Protein AF-A0A7S1VQ28-F1 (afdb_monomer)

Foldseek 3Di:
DVVVVVVVVVLLVVLLLLLLLQVLVVHQKDFQVVSLVVSLVVCCVVVVPDDPVVSVVSNVSSVVVCVVVVQWPDDDDPGRMIGGDPVSSVVSNVPDDDD

Mean predicted aligned error: 5.55 Å

Radius of gyration: 13.67 Å; Cα contacts (8 Å, |Δi|>4): 97; chains: 1; bounding box: 27×38×32 Å

pLDDT: mean 85.46, std 10.54, range [47.28, 95.06]

Structure (mmCIF, N/CA/C/O backbone):
data_AF-A0A7S1VQ28-F1
#
_entry.id   AF-A0A7S1VQ28-F1
#
loop_
_atom_site.group_PDB
_atom_site.id
_atom_site.type_symbol
_atom_site.label_atom_id
_atom_site.label_alt_id
_atom_site.label_comp_id
_atom_site.label_asym_id
_atom_site.label_entity_id
_atom_site.label_seq_id
_atom_site.pdbx_PDB_ins_code
_atom_site.Cartn_x
_atom_site.Cartn_y
_atom_site.Cartn_z
_atom_site.occupancy
_atom_site.B_iso_or_equiv
_atom_site.auth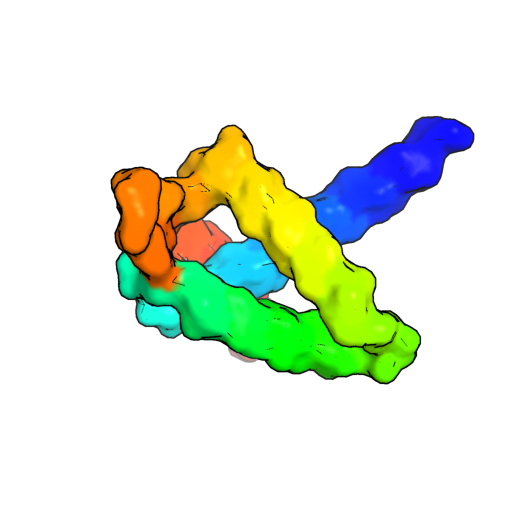_seq_id
_atom_site.auth_comp_id
_atom_site.auth_asym_id
_atom_site.auth_atom_id
_atom_site.pdbx_PDB_model_num
ATOM 1 N N . VAL A 1 1 ? 10.132 26.349 -4.253 1.00 63.56 1 VAL A N 1
ATOM 2 C CA . VAL A 1 1 ? 9.530 25.395 -5.216 1.00 63.56 1 VAL A CA 1
ATOM 3 C C . VAL A 1 1 ? 10.219 24.035 -5.141 1.00 63.56 1 VAL A C 1
ATOM 5 O O . VAL A 1 1 ? 9.566 23.107 -4.699 1.00 63.56 1 VAL A O 1
ATOM 8 N N . LEU A 1 2 ? 11.525 23.920 -5.427 1.00 59.47 2 LEU A N 1
ATOM 9 C CA . LEU A 1 2 ? 12.262 22.637 -5.379 1.00 59.47 2 LEU A CA 1
ATOM 10 C C . LEU A 1 2 ? 12.179 21.903 -4.023 1.00 59.47 2 LEU A C 1
ATOM 12 O O . LEU A 1 2 ? 11.718 20.772 -3.983 1.00 59.47 2 LEU A O 1
ATOM 16 N N . ALA A 1 3 ? 12.451 22.581 -2.901 1.00 63.84 3 ALA A N 1
ATOM 17 C CA . ALA A 1 3 ? 12.345 21.968 -1.566 1.00 63.84 3 ALA A CA 1
ATOM 18 C C . ALA A 1 3 ? 10.930 21.451 -1.208 1.00 63.84 3 ALA A C 1
ATOM 20 O O . ALA A 1 3 ? 10.779 20.551 -0.388 1.00 63.84 3 ALA A O 1
ATOM 21 N N . SER A 1 4 ? 9.882 22.013 -1.824 1.00 77.62 4 SER A N 1
ATOM 22 C CA . SER A 1 4 ? 8.500 21.550 -1.628 1.00 77.62 4 SER A CA 1
ATOM 23 C C . SER A 1 4 ? 8.200 20.295 -2.443 1.00 77.62 4 SER A C 1
ATOM 25 O O . SER A 1 4 ? 7.386 19.482 -2.012 1.00 77.62 4 SER A O 1
ATOM 27 N N . ILE A 1 5 ? 8.842 20.147 -3.604 1.00 71.44 5 ILE A N 1
ATOM 28 C CA . ILE A 1 5 ? 8.736 18.956 -4.450 1.00 71.44 5 ILE A CA 1
ATOM 29 C C . ILE A 1 5 ? 9.453 17.792 -3.760 1.00 71.44 5 ILE A C 1
ATOM 31 O O . ILE A 1 5 ? 8.859 16.732 -3.597 1.00 71.44 5 ILE A O 1
ATOM 35 N N . ASP A 1 6 ? 10.667 18.011 -3.247 1.00 75.50 6 ASP A N 1
ATOM 36 C CA . ASP A 1 6 ? 11.440 16.979 -2.539 1.00 75.50 6 ASP A CA 1
ATOM 37 C C . ASP A 1 6 ? 10.686 16.435 -1.314 1.00 75.50 6 ASP A C 1
ATOM 39 O O . ASP A 1 6 ? 10.629 15.226 -1.083 1.00 75.50 6 ASP A O 1
ATOM 43 N N . ALA A 1 7 ? 10.023 17.321 -0.563 1.00 71.44 7 ALA A N 1
ATOM 44 C CA . ALA A 1 7 ? 9.194 16.932 0.574 1.00 71.44 7 ALA A CA 1
ATOM 45 C C . ALA A 1 7 ? 7.966 16.097 0.162 1.00 71.44 7 ALA A C 1
ATOM 47 O O . ALA A 1 7 ? 7.571 15.183 0.890 1.00 71.44 7 ALA A O 1
ATOM 48 N N . GLN A 1 8 ? 7.352 16.387 -0.989 1.00 73.44 8 GLN A N 1
ATOM 49 C CA . GLN A 1 8 ? 6.238 15.595 -1.522 1.00 73.44 8 GLN A CA 1
ATOM 50 C C . GLN A 1 8 ? 6.710 14.223 -2.012 1.00 73.44 8 GLN A C 1
ATOM 52 O O . GLN A 1 8 ? 6.102 13.214 -1.658 1.00 73.44 8 GLN A O 1
ATOM 57 N N . VAL A 1 9 ? 7.825 14.170 -2.743 1.00 77.44 9 VAL A N 1
ATOM 58 C CA . VAL A 1 9 ? 8.435 12.917 -3.214 1.00 77.44 9 VAL A CA 1
ATOM 59 C C . VAL A 1 9 ? 8.774 12.006 -2.034 1.00 77.44 9 VAL A C 1
ATOM 61 O O . VAL A 1 9 ? 8.395 10.834 -2.029 1.00 77.44 9 VAL A O 1
ATOM 64 N N . TYR A 1 10 ? 9.407 12.549 -0.992 1.00 80.44 10 TYR A N 1
ATOM 65 C CA . TYR A 1 10 ? 9.741 11.796 0.217 1.00 80.44 10 TYR A CA 1
ATOM 66 C C . TYR A 1 10 ? 8.501 11.215 0.917 1.00 80.44 10 TYR A C 1
ATOM 68 O O . TYR A 1 10 ? 8.501 10.062 1.361 1.00 80.44 10 TYR A O 1
ATOM 76 N N . LYS A 1 11 ? 7.408 11.988 0.987 1.00 83.88 11 LYS A N 1
ATOM 77 C CA . LYS A 1 11 ? 6.134 11.512 1.548 1.00 83.88 11 LYS A CA 1
ATOM 78 C C . LYS A 1 11 ? 5.566 10.347 0.741 1.00 83.88 11 LYS A C 1
ATOM 80 O O . LYS A 1 11 ? 5.199 9.338 1.339 1.00 83.88 11 LYS A O 1
ATOM 85 N N . VAL A 1 12 ? 5.534 10.451 -0.589 1.00 83.25 12 VAL A N 1
ATOM 86 C CA . VAL A 1 12 ? 5.052 9.367 -1.464 1.00 83.25 12 VAL A CA 1
ATOM 87 C C . VAL A 1 12 ? 5.889 8.104 -1.267 1.00 83.25 12 VAL A C 1
ATOM 89 O O . VAL A 1 12 ? 5.328 7.037 -1.034 1.00 83.25 12 VAL A O 1
ATOM 92 N N . GLN A 1 13 ? 7.219 8.219 -1.252 1.00 87.31 13 GLN A N 1
ATOM 93 C CA . GLN A 1 13 ? 8.115 7.081 -1.012 1.00 87.31 13 GLN A CA 1
ATOM 94 C C . GLN A 1 13 ? 7.869 6.412 0.346 1.00 87.31 13 GLN A C 1
ATOM 96 O O . GLN A 1 13 ? 7.858 5.186 0.445 1.00 87.31 13 GLN A O 1
ATOM 101 N N . THR A 1 14 ? 7.626 7.206 1.391 1.00 89.12 14 THR A N 1
ATOM 102 C CA . THR A 1 14 ? 7.312 6.693 2.732 1.00 89.12 14 THR A CA 1
ATOM 103 C C . THR A 1 14 ? 5.983 5.935 2.741 1.00 89.12 14 THR A C 1
ATOM 105 O O . THR A 1 14 ? 5.900 4.838 3.291 1.00 89.12 14 THR A O 1
ATOM 108 N N . ASN A 1 15 ? 4.961 6.478 2.077 1.00 90.12 15 ASN A N 1
ATOM 109 C CA . ASN A 1 15 ? 3.651 5.841 1.954 1.00 90.12 15 ASN A CA 1
ATOM 110 C C . ASN A 1 15 ? 3.735 4.507 1.190 1.00 90.12 15 ASN A C 1
ATOM 112 O O . ASN A 1 15 ? 3.174 3.511 1.650 1.00 90.12 15 ASN A O 1
ATOM 116 N N . VAL A 1 16 ? 4.477 4.477 0.073 1.00 92.75 16 VAL A N 1
ATOM 117 C CA . VAL A 1 16 ? 4.749 3.264 -0.720 1.00 92.75 16 VAL A CA 1
ATOM 118 C C . VAL A 1 16 ? 5.481 2.227 0.124 1.00 92.75 16 VAL A C 1
ATOM 120 O O . VAL A 1 16 ? 5.083 1.067 0.145 1.00 92.75 16 VAL A O 1
ATOM 123 N N . ARG A 1 17 ? 6.509 2.632 0.880 1.00 92.44 17 ARG A N 1
ATOM 124 C CA . ARG A 1 17 ? 7.239 1.726 1.775 1.00 92.44 17 ARG A CA 1
ATOM 125 C C . ARG A 1 17 ? 6.307 1.066 2.791 1.00 92.44 17 ARG A C 1
ATOM 127 O O . ARG A 1 17 ? 6.318 -0.156 2.903 1.00 92.44 17 ARG A O 1
ATOM 134 N N . SER A 1 18 ? 5.499 1.847 3.509 1.00 91.50 18 SER A N 1
ATOM 135 C CA . SER A 1 18 ? 4.554 1.304 4.496 1.00 91.50 18 SER A CA 1
ATOM 136 C C . SER A 1 18 ? 3.556 0.338 3.856 1.00 91.50 18 SER A C 1
ATOM 138 O O . SER A 1 18 ? 3.286 -0.730 4.404 1.00 91.50 18 SER A O 1
ATOM 140 N N . LEU A 1 19 ? 3.057 0.677 2.667 1.00 94.69 19 LEU A N 1
ATOM 141 C CA . LEU A 1 19 ? 2.151 -0.169 1.899 1.00 94.69 19 LEU A CA 1
ATOM 142 C C . LEU A 1 19 ? 2.793 -1.509 1.515 1.00 94.69 19 LEU A C 1
ATOM 144 O O . LEU A 1 19 ? 2.175 -2.554 1.715 1.00 94.69 19 LEU A O 1
ATOM 148 N N . LEU A 1 20 ? 4.032 -1.499 1.015 1.00 94.00 20 LEU A N 1
ATOM 149 C CA . LEU A 1 20 ? 4.748 -2.716 0.621 1.00 94.00 20 LEU A CA 1
ATOM 150 C C . LEU A 1 20 ? 5.068 -3.612 1.816 1.00 94.00 20 LEU A C 1
ATOM 152 O O . LEU A 1 20 ? 4.931 -4.826 1.710 1.00 94.00 20 LEU A O 1
ATOM 156 N N . VAL A 1 21 ? 5.443 -3.028 2.958 1.00 93.50 21 VAL A N 1
ATOM 157 C CA . VAL A 1 21 ? 5.661 -3.783 4.199 1.00 93.50 21 VAL A CA 1
ATOM 158 C C . VAL A 1 21 ? 4.383 -4.512 4.604 1.00 93.50 21 VAL A C 1
ATOM 160 O O . VAL A 1 21 ? 4.426 -5.710 4.868 1.00 93.50 21 VAL A O 1
ATOM 163 N N . ILE A 1 22 ? 3.238 -3.828 4.619 1.00 93.69 22 ILE A N 1
ATOM 164 C CA . ILE A 1 22 ? 1.954 -4.445 4.981 1.00 93.69 22 ILE A CA 1
ATOM 165 C C . ILE A 1 22 ? 1.586 -5.539 3.977 1.00 93.69 22 ILE A C 1
ATOM 167 O O . ILE A 1 22 ? 1.274 -6.656 4.382 1.00 93.69 22 ILE A O 1
ATOM 171 N N . ALA A 1 23 ? 1.683 -5.255 2.679 1.00 93.00 23 ALA A N 1
ATOM 172 C CA . ALA A 1 23 ? 1.405 -6.224 1.625 1.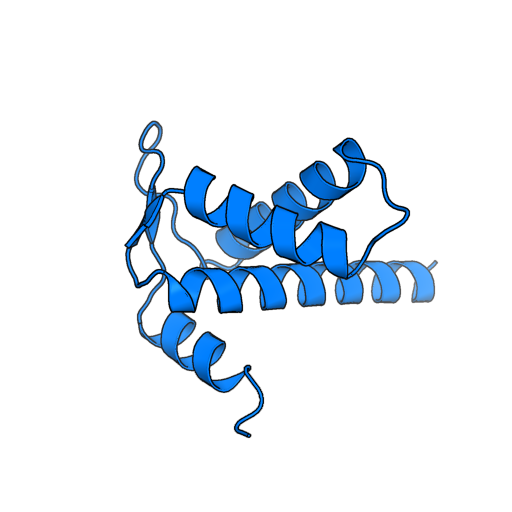00 93.00 23 ALA A CA 1
ATOM 173 C C . ALA A 1 23 ? 2.283 -7.483 1.738 1.00 93.00 23 ALA A 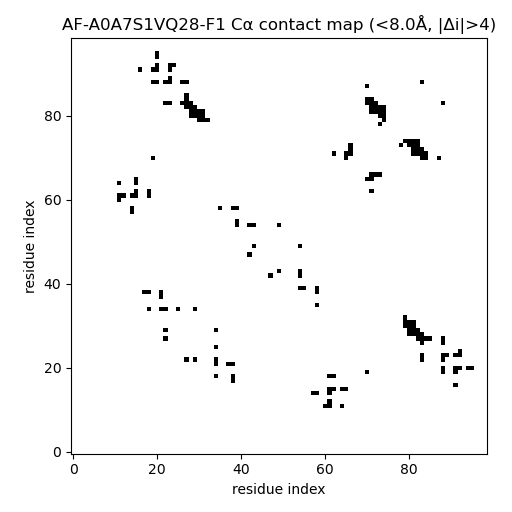C 1
ATOM 175 O O . ALA A 1 23 ? 1.772 -8.598 1.622 1.00 93.00 23 ALA A O 1
ATOM 176 N N . ALA A 1 24 ? 3.570 -7.323 2.060 1.00 91.94 24 ALA A N 1
ATOM 177 C CA . ALA A 1 24 ? 4.492 -8.438 2.233 1.00 91.94 24 ALA A CA 1
ATOM 178 C C . ALA A 1 24 ? 4.084 -9.390 3.367 1.00 91.94 24 ALA A C 1
ATOM 180 O O . ALA A 1 24 ? 4.281 -10.597 3.228 1.00 91.94 24 ALA A O 1
ATOM 181 N N . HIS A 1 25 ? 3.462 -8.871 4.434 1.00 90.00 25 HIS A N 1
ATOM 182 C CA . HIS A 1 25 ? 2.918 -9.685 5.527 1.00 90.00 25 HIS A CA 1
ATOM 183 C C . HIS A 1 25 ? 1.647 -10.450 5.146 1.00 90.00 25 HIS A C 1
ATOM 185 O O . HIS A 1 25 ? 1.344 -11.458 5.781 1.00 90.00 25 HIS A O 1
ATOM 191 N N . ILE A 1 26 ? 0.898 -9.992 4.137 1.00 90.00 26 ILE A N 1
ATOM 192 C CA . ILE A 1 26 ? -0.279 -10.717 3.642 1.00 90.00 26 ILE A CA 1
ATOM 193 C C . ILE A 1 26 ? 0.167 -11.902 2.776 1.00 90.00 26 ILE A C 1
ATOM 195 O O . ILE A 1 26 ? -0.375 -12.999 2.901 1.00 90.00 26 ILE A O 1
ATOM 199 N N . GLY A 1 27 ? 1.157 -11.689 1.905 1.00 87.12 27 GLY A N 1
ATOM 200 C CA . GLY A 1 27 ? 1.718 -12.721 1.035 1.00 87.12 27 GLY A CA 1
ATOM 201 C C . GLY A 1 27 ? 2.002 -12.225 -0.383 1.00 87.12 27 GLY A C 1
ATOM 202 O O . GLY A 1 27 ? 1.907 -11.038 -0.678 1.00 87.12 27 GLY A O 1
ATOM 203 N N . PHE A 1 28 ? 2.314 -13.154 -1.289 1.00 86.38 28 PHE A N 1
ATOM 204 C CA . PHE A 1 28 ? 2.613 -12.846 -2.696 1.00 86.38 28 PHE A CA 1
ATOM 205 C C . PHE A 1 28 ? 1.359 -12.542 -3.539 1.00 86.38 28 PHE A C 1
ATOM 207 O O . PHE A 1 28 ? 1.456 -11.920 -4.593 1.00 86.38 28 PHE A O 1
ATOM 214 N N . ARG A 1 29 ? 0.170 -12.974 -3.094 1.00 89.88 29 ARG A N 1
ATOM 215 C CA . ARG A 1 29 ? -1.127 -12.715 -3.739 1.00 89.88 29 ARG A CA 1
ATOM 216 C C . ARG A 1 29 ? -2.160 -12.360 -2.680 1.00 89.88 29 ARG A C 1
ATOM 218 O O . ARG A 1 29 ? -2.379 -13.135 -1.753 1.00 89.88 29 ARG A O 1
ATOM 225 N N . PHE A 1 30 ? -2.832 -11.228 -2.837 1.00 89.56 30 PHE A N 1
ATOM 226 C CA . PHE A 1 30 ? -3.784 -10.723 -1.845 1.00 89.56 30 PHE A CA 1
ATOM 227 C C . PHE A 1 30 ? -4.870 -9.874 -2.489 1.00 89.56 30 PHE A C 1
ATOM 229 O O . PHE A 1 30 ? -4.716 -9.423 -3.621 1.00 89.56 30 PHE A O 1
ATOM 236 N N . ARG A 1 31 ? -5.974 -9.647 -1.771 1.00 89.38 31 ARG A N 1
ATOM 237 C CA . ARG A 1 31 ? -6.995 -8.710 -2.239 1.00 89.38 31 ARG A CA 1
ATOM 238 C C . ARG A 1 31 ? -6.603 -7.261 -1.963 1.00 89.38 31 ARG A C 1
ATOM 240 O O . ARG A 1 31 ? -6.083 -6.944 -0.891 1.00 89.38 31 ARG A O 1
ATOM 247 N N . LYS A 1 32 ? -6.901 -6.378 -2.914 1.00 88.56 32 LYS A N 1
ATOM 248 C CA . LYS A 1 32 ? -6.660 -4.935 -2.850 1.00 88.56 32 LYS A CA 1
ATOM 249 C C . LYS A 1 32 ? -7.405 -4.292 -1.684 1.00 88.56 32 LYS A C 1
ATOM 251 O O . LYS A 1 32 ? -6.851 -3.420 -1.028 1.00 88.56 32 LYS A O 1
ATOM 256 N N . ASP A 1 33 ? -8.626 -4.729 -1.399 1.00 90.38 33 ASP A N 1
ATOM 257 C CA . ASP A 1 33 ? -9.454 -4.180 -0.322 1.00 90.38 33 ASP A CA 1
ATOM 258 C C . ASP A 1 33 ? -8.944 -4.570 1.079 1.00 90.38 33 ASP A C 1
ATOM 260 O O . ASP A 1 33 ? -8.955 -3.751 2.000 1.00 90.38 33 ASP A O 1
ATOM 264 N N . VAL A 1 34 ? -8.416 -5.790 1.229 1.00 91.75 34 VAL A N 1
ATOM 265 C CA . VAL A 1 34 ? -7.742 -6.247 2.452 1.00 91.75 34 VAL A CA 1
ATOM 266 C C . VAL A 1 34 ? -6.488 -5.413 2.686 1.00 91.75 34 VAL A C 1
ATOM 268 O O . VAL A 1 34 ? -6.308 -4.882 3.781 1.00 91.75 34 VAL A O 1
ATOM 271 N N . LEU A 1 35 ? -5.658 -5.230 1.651 1.00 93.12 35 LEU A N 1
ATOM 272 C CA . LEU A 1 35 ? -4.494 -4.349 1.740 1.00 93.12 35 LEU A CA 1
ATOM 273 C C . LEU A 1 35 ? -4.911 -2.917 2.108 1.00 93.12 35 LEU A C 1
ATOM 275 O O . LEU A 1 35 ? -4.373 -2.354 3.057 1.00 93.12 35 LEU A O 1
ATOM 279 N N . ALA A 1 36 ? -5.891 -2.349 1.403 1.00 92.62 36 ALA A N 1
ATOM 280 C CA . ALA A 1 36 ? -6.401 -1.003 1.650 1.00 92.62 36 ALA A CA 1
ATOM 281 C C . ALA A 1 36 ? -6.860 -0.823 3.102 1.00 92.62 36 ALA A C 1
ATOM 283 O O . ALA A 1 36 ? -6.477 0.142 3.759 1.00 92.62 36 ALA A O 1
ATOM 284 N N . THR A 1 37 ? -7.621 -1.784 3.629 1.00 94.06 37 THR A N 1
ATOM 285 C CA . THR A 1 37 ? -8.113 -1.767 5.012 1.00 94.06 37 THR A CA 1
ATOM 286 C C . THR A 1 37 ? -6.967 -1.731 6.021 1.00 94.06 37 THR A C 1
ATOM 288 O O . THR A 1 37 ? -6.990 -0.921 6.949 1.00 94.06 37 THR A O 1
ATOM 291 N N . LEU A 1 38 ? -5.949 -2.576 5.835 1.00 95.06 38 LEU A N 1
ATOM 292 C CA . LEU A 1 38 ? -4.797 -2.644 6.736 1.00 95.06 38 LEU A CA 1
ATOM 293 C C . LEU A 1 38 ? -3.932 -1.379 6.655 1.00 95.06 38 LEU A C 1
ATOM 295 O O . LEU A 1 38 ? -3.536 -0.839 7.686 1.00 95.06 38 LEU A O 1
ATOM 299 N N . VAL A 1 39 ? -3.690 -0.861 5.448 1.00 94.19 39 VAL A N 1
ATOM 300 C CA . VAL A 1 39 ? -2.919 0.376 5.248 1.00 94.19 39 VAL A CA 1
ATOM 301 C C . VAL A 1 39 ? -3.638 1.574 5.860 1.00 94.19 39 VAL A C 1
ATOM 303 O O . VAL A 1 39 ? -3.012 2.354 6.572 1.00 94.19 39 VAL A O 1
ATOM 306 N N . LEU A 1 40 ? -4.951 1.707 5.656 1.00 94.12 40 LEU A N 1
ATOM 307 C CA . LEU A 1 40 ? -5.740 2.785 6.259 1.00 94.12 40 LEU A CA 1
ATOM 308 C C . LEU A 1 40 ? -5.750 2.699 7.786 1.00 94.12 40 LEU A C 1
ATOM 310 O O . LEU A 1 40 ? -5.703 3.731 8.456 1.00 94.12 40 LEU A O 1
ATOM 314 N N . ALA A 1 41 ? -5.792 1.489 8.350 1.00 92.88 41 ALA A N 1
ATOM 315 C CA . ALA A 1 41 ? -5.684 1.301 9.792 1.00 92.88 41 ALA A CA 1
ATOM 316 C C . ALA A 1 41 ? -4.328 1.789 10.329 1.00 92.88 41 ALA A C 1
ATOM 318 O O . ALA A 1 41 ? -4.299 2.458 11.361 1.00 92.88 41 ALA A O 1
ATOM 319 N N . GLU A 1 42 ? -3.225 1.5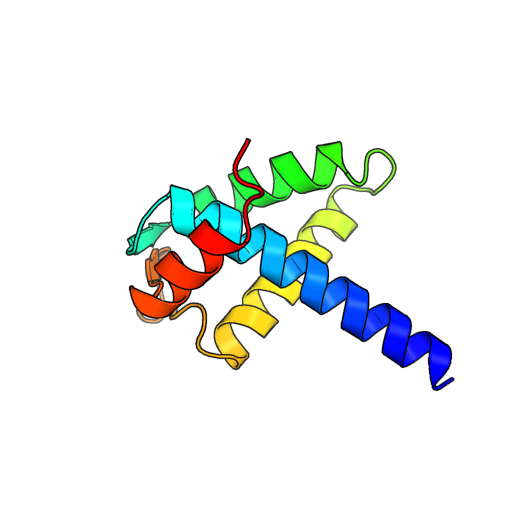21 9.625 1.00 92.06 42 GLU A N 1
ATOM 320 C CA . GLU A 1 42 ? -1.902 2.039 9.997 1.00 92.06 42 GLU A CA 1
ATOM 321 C C . GLU A 1 42 ? -1.785 3.551 9.794 1.00 92.06 42 GLU A C 1
ATOM 323 O O . GLU A 1 42 ? -1.302 4.263 10.674 1.00 92.06 42 GLU A O 1
ATOM 328 N N . TYR A 1 43 ? -2.296 4.083 8.684 1.00 92.25 43 TYR A N 1
ATOM 329 C CA . TYR A 1 43 ? -2.283 5.520 8.434 1.00 92.25 43 TYR A CA 1
ATOM 330 C C . TYR A 1 43 ? -3.053 6.292 9.503 1.00 92.25 43 TYR A C 1
ATOM 332 O O . TYR A 1 43 ? -2.547 7.301 9.979 1.00 92.25 43 TYR A O 1
ATOM 340 N N . ARG A 1 44 ? -4.205 5.800 9.972 1.00 91.56 44 ARG A N 1
ATOM 341 C CA . ARG A 1 44 ? -4.939 6.438 11.082 1.00 91.56 44 ARG A CA 1
ATOM 342 C C . ARG A 1 44 ? -4.127 6.522 12.375 1.00 91.56 44 ARG A C 1
ATOM 344 O O . ARG A 1 44 ? -4.307 7.465 13.135 1.00 91.56 44 ARG A O 1
ATOM 351 N N . LYS A 1 45 ? -3.236 5.560 12.642 1.00 90.38 45 LYS A N 1
ATOM 352 C CA . LYS A 1 45 ? -2.367 5.593 13.833 1.00 90.38 45 LYS A CA 1
ATOM 353 C C 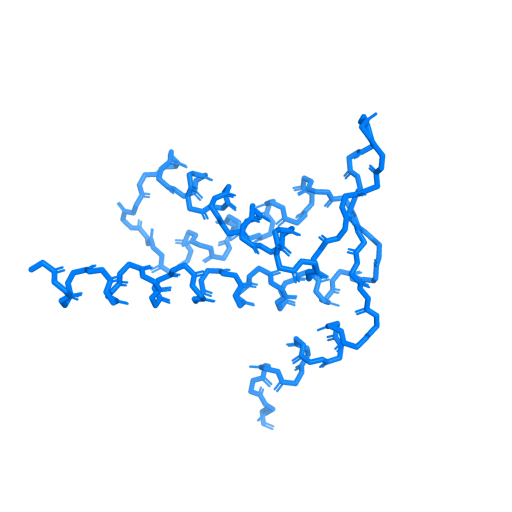. LYS A 1 45 ? -1.288 6.669 13.720 1.00 90.38 45 LYS A C 1
ATOM 355 O O . LYS A 1 45 ? -0.956 7.299 14.723 1.00 90.38 45 LYS A O 1
ATOM 360 N N . VAL A 1 46 ? -0.747 6.853 12.515 1.00 87.50 46 VAL A N 1
ATOM 361 C CA . VAL A 1 46 ? 0.344 7.797 12.219 1.00 87.50 46 VAL A CA 1
ATOM 362 C C . VAL A 1 46 ? -0.175 9.224 12.013 1.00 87.50 46 VAL A C 1
ATOM 364 O O . VAL A 1 46 ? 0.441 10.176 12.481 1.00 87.50 46 VAL A O 1
ATOM 367 N N . TYR A 1 47 ? -1.318 9.372 11.347 1.00 85.88 47 TYR A N 1
ATOM 368 C CA . TYR A 1 47 ? -1.920 10.637 10.925 1.00 85.88 47 TYR A CA 1
ATOM 369 C C . TYR A 1 47 ? -3.250 10.871 11.658 1.00 85.88 47 TYR A C 1
ATOM 371 O O . TYR A 1 47 ? -4.303 10.987 11.038 1.00 85.88 47 TYR A O 1
ATOM 379 N N . GLN A 1 48 ? -3.209 10.905 12.993 1.00 80.25 48 GLN A N 1
ATOM 380 C CA . GLN A 1 48 ? -4.397 10.922 13.869 1.00 80.25 48 GLN A CA 1
ATOM 381 C C . GLN A 1 48 ? -5.355 12.107 13.634 1.00 80.25 48 GLN A C 1
ATOM 383 O O . GLN A 1 48 ? -6.517 12.033 14.023 1.00 80.25 48 GLN A O 1
ATOM 388 N N . GLU A 1 49 ? -4.877 13.181 13.003 1.00 81.75 49 GLU A N 1
ATOM 389 C CA . GLU A 1 49 ? -5.632 14.412 12.730 1.00 81.75 49 GLU A CA 1
ATOM 390 C C . GLU A 1 49 ? -6.073 14.548 11.259 1.00 81.75 49 GLU A C 1
ATOM 392 O O . GLU A 1 49 ? -6.799 15.485 10.928 1.00 81.75 49 GLU A O 1
ATOM 397 N N . GLU A 1 50 ? -5.648 13.644 10.364 1.00 84.19 50 GLU A N 1
ATOM 398 C CA . GLU A 1 50 ? -6.071 13.681 8.958 1.00 84.19 50 GLU A CA 1
ATOM 399 C C . GLU A 1 50 ? -7.499 13.137 8.801 1.00 84.19 50 GLU A C 1
ATOM 401 O O . GLU A 1 50 ? -7.900 12.153 9.432 1.00 84.19 50 GLU A O 1
ATOM 406 N N . ASP A 1 51 ? -8.279 13.781 7.931 1.00 90.12 51 ASP A N 1
ATOM 407 C CA . ASP A 1 51 ? -9.618 13.312 7.600 1.00 90.12 51 ASP A CA 1
ATOM 408 C C . ASP A 1 51 ? -9.584 12.003 6.790 1.00 90.12 51 ASP A C 1
ATOM 410 O O . ASP A 1 51 ? -8.576 11.603 6.200 1.00 90.12 51 ASP A O 1
ATOM 414 N N . SER A 1 52 ? -10.716 11.294 6.758 1.00 88.31 52 SER A N 1
ATOM 415 C CA . SER A 1 52 ? -10.772 10.004 6.068 1.00 88.31 52 SER A CA 1
ATOM 416 C C . SER A 1 52 ? -10.509 10.136 4.564 1.00 88.31 52 SER A C 1
ATOM 418 O O . SER A 1 52 ? -9.961 9.204 3.983 1.00 88.31 52 SER A O 1
ATOM 420 N N . SER A 1 53 ? -10.885 11.245 3.924 1.00 91.38 53 SER A N 1
ATOM 421 C CA . SER A 1 53 ? -10.659 11.474 2.490 1.00 91.38 53 SER A CA 1
ATOM 422 C C . SER A 1 53 ? -9.175 11.581 2.150 1.00 91.38 53 SER A C 1
ATOM 424 O O . SER A 1 53 ? -8.714 10.896 1.241 1.00 91.38 53 SER A O 1
ATOM 426 N N . ALA A 1 54 ? -8.414 12.353 2.923 1.00 90.94 54 ALA A N 1
ATOM 427 C CA . ALA A 1 54 ? -6.981 12.548 2.754 1.00 90.94 54 ALA A CA 1
ATOM 428 C C . ALA A 1 54 ? -6.219 11.230 2.920 1.00 90.94 54 ALA A C 1
ATOM 430 O O . ALA A 1 54 ? -5.305 10.930 2.152 1.00 90.94 54 ALA A O 1
ATOM 431 N N . LEU A 1 55 ? -6.641 10.386 3.868 1.00 92.19 55 LEU A N 1
ATOM 432 C CA . LEU A 1 55 ? -6.061 9.053 4.041 1.00 92.19 55 LEU A CA 1
ATOM 433 C C . LEU A 1 55 ? -6.308 8.135 2.835 1.00 92.19 55 LEU A C 1
ATOM 435 O O . LEU A 1 55 ? -5.432 7.337 2.493 1.00 92.19 55 LEU A O 1
ATOM 439 N N . HIS A 1 56 ? -7.473 8.241 2.187 1.00 92.75 56 HIS A N 1
ATOM 440 C CA . HIS A 1 56 ? -7.772 7.476 0.973 1.00 92.75 56 HIS A CA 1
ATOM 441 C C . HIS A 1 56 ? -6.983 7.999 -0.224 1.00 92.75 56 HIS A C 1
ATOM 443 O O . HIS A 1 56 ? -6.357 7.199 -0.912 1.00 92.75 56 HIS A O 1
ATOM 449 N N . GLU A 1 57 ? -6.927 9.316 -0.428 1.00 91.56 57 GLU A N 1
ATOM 450 C CA . GLU A 1 57 ? -6.111 9.924 -1.486 1.00 91.56 57 GLU A CA 1
ATOM 451 C C . GLU A 1 57 ? -4.636 9.516 -1.340 1.00 91.5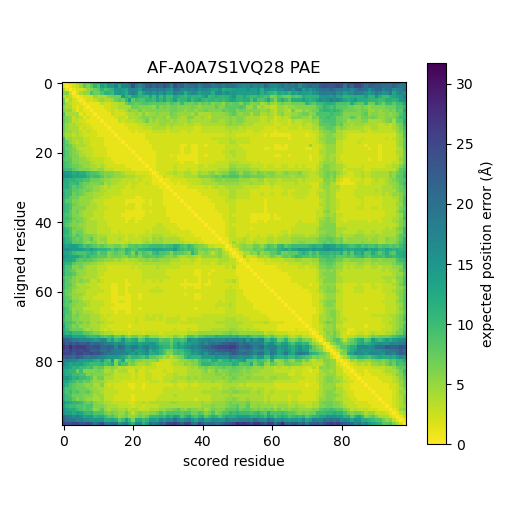6 57 GLU A C 1
ATOM 453 O O . GLU A 1 57 ? -3.981 9.100 -2.296 1.00 91.56 57 GLU A O 1
ATOM 458 N N . ARG A 1 58 ? -4.121 9.530 -0.106 1.00 92.25 58 ARG A N 1
ATOM 459 C CA . ARG A 1 58 ? -2.768 9.068 0.220 1.00 92.25 58 ARG A CA 1
ATOM 460 C C . ARG A 1 58 ? -2.542 7.602 -0.154 1.00 92.25 58 ARG A C 1
ATOM 462 O O . ARG A 1 58 ? -1.486 7.270 -0.697 1.00 92.25 58 ARG A O 1
ATOM 469 N N . LEU A 1 59 ? -3.502 6.732 0.158 1.00 92.31 59 LEU A N 1
ATOM 470 C CA . LEU A 1 59 ? -3.455 5.319 -0.209 1.00 92.31 59 LEU A CA 1
ATOM 471 C C . LEU A 1 59 ? -3.475 5.143 -1.734 1.00 92.31 59 LEU A C 1
ATOM 473 O O . LEU A 1 59 ? -2.685 4.360 -2.257 1.00 92.31 59 LEU A O 1
ATOM 477 N N . GLU A 1 60 ? -4.340 5.863 -2.447 1.00 91.88 60 GLU A N 1
ATOM 478 C CA . GLU A 1 60 ? -4.431 5.796 -3.908 1.00 91.88 60 GLU A CA 1
ATOM 479 C C . GLU A 1 60 ? -3.123 6.220 -4.577 1.00 91.88 60 GLU A C 1
ATOM 481 O O . GLU A 1 60 ? -2.610 5.498 -5.432 1.00 91.88 60 GLU A O 1
ATOM 486 N N . LEU A 1 61 ? -2.523 7.327 -4.130 1.00 91.75 61 LEU A N 1
ATOM 487 C CA . LEU A 1 61 ? -1.218 7.776 -4.618 1.00 91.75 61 LEU A CA 1
ATOM 488 C C . LEU A 1 61 ? -0.123 6.726 -4.380 1.00 91.75 61 LEU A C 1
ATOM 490 O O . LEU A 1 61 ? 0.705 6.489 -5.259 1.00 91.75 61 LEU A O 1
ATOM 494 N N . ALA A 1 62 ? -0.119 6.075 -3.213 1.00 92.81 62 ALA A N 1
ATOM 495 C CA . ALA A 1 62 ? 0.850 5.027 -2.898 1.00 92.81 62 ALA A CA 1
ATOM 496 C C . ALA A 1 62 ? 0.643 3.760 -3.743 1.00 92.81 62 ALA A C 1
ATOM 498 O O . ALA A 1 62 ? 1.617 3.167 -4.206 1.00 92.81 62 ALA A O 1
ATOM 499 N N . LEU A 1 63 ? -0.609 3.350 -3.964 1.00 91.31 63 LEU A N 1
ATOM 500 C CA . LEU A 1 63 ? -0.947 2.212 -4.820 1.00 91.31 63 LEU A CA 1
ATOM 501 C C . LEU A 1 63 ? -0.516 2.463 -6.264 1.00 91.31 63 LEU A C 1
ATOM 503 O O . LEU A 1 63 ? 0.160 1.616 -6.840 1.00 91.31 63 LEU A O 1
ATOM 507 N N . ASN A 1 64 ? -0.856 3.627 -6.819 1.00 90.56 64 ASN A N 1
ATOM 508 C CA . ASN A 1 64 ? -0.490 3.989 -8.187 1.00 90.56 64 ASN A CA 1
ATOM 509 C C . ASN A 1 64 ? 1.031 4.021 -8.350 1.00 90.56 64 ASN A C 1
ATOM 511 O O . ASN A 1 64 ? 1.559 3.361 -9.236 1.00 90.56 64 ASN A O 1
ATOM 515 N N . ALA A 1 65 ? 1.753 4.659 -7.423 1.00 91.12 65 ALA A N 1
ATOM 516 C CA . ALA A 1 65 ? 3.213 4.685 -7.459 1.00 91.12 65 ALA A CA 1
ATOM 517 C C . ALA A 1 65 ? 3.845 3.282 -7.355 1.00 91.12 65 ALA A C 1
ATOM 519 O O . ALA A 1 65 ? 4.858 3.010 -7.998 1.00 91.12 65 ALA A O 1
ATOM 520 N N . ALA A 1 66 ? 3.261 2.374 -6.563 1.00 92.12 66 ALA A N 1
ATOM 521 C CA . ALA A 1 66 ? 3.732 0.994 -6.463 1.00 92.12 66 ALA A CA 1
ATOM 522 C C . ALA A 1 66 ? 3.472 0.187 -7.747 1.00 92.12 66 ALA A C 1
ATOM 524 O O . ALA A 1 66 ? 4.304 -0.642 -8.119 1.00 92.12 66 ALA A O 1
ATOM 525 N N . VAL A 1 67 ? 2.346 0.429 -8.424 1.00 90.38 67 VAL A N 1
ATOM 526 C CA . VAL A 1 67 ? 2.008 -0.202 -9.708 1.00 90.38 67 VAL A CA 1
ATOM 527 C C . VAL A 1 67 ? 2.883 0.339 -10.836 1.00 90.38 67 VAL A C 1
ATOM 529 O O . VAL A 1 67 ? 3.482 -0.450 -11.564 1.00 90.38 67 VAL A O 1
ATOM 532 N N . ASP A 1 68 ? 3.046 1.659 -10.927 1.00 90.00 68 ASP A N 1
ATOM 533 C CA . ASP A 1 68 ? 3.902 2.318 -11.923 1.00 90.00 68 ASP A CA 1
ATOM 534 C C . ASP A 1 68 ? 5.357 1.837 -11.820 1.00 90.00 68 ASP A C 1
ATOM 536 O O . ASP A 1 68 ? 6.040 1.639 -12.824 1.00 90.00 68 ASP A O 1
ATOM 540 N N . ALA A 1 69 ? 5.824 1.580 -10.596 1.00 90.00 69 ALA A N 1
ATOM 541 C CA . ALA A 1 69 ? 7.148 1.029 -10.326 1.00 90.00 69 ALA A CA 1
ATOM 542 C C . ALA A 1 69 ? 7.233 -0.506 -10.463 1.00 90.00 69 ALA A C 1
ATOM 544 O O . ALA A 1 69 ? 8.281 -1.082 -10.169 1.00 90.00 69 ALA A O 1
ATOM 545 N N . SER A 1 70 ? 6.158 -1.186 -10.882 1.00 90.69 70 SER A N 1
ATOM 546 C CA . SER A 1 70 ? 6.075 -2.656 -10.984 1.00 90.69 70 SER A CA 1
ATOM 547 C C . SER A 1 70 ? 6.398 -3.398 -9.674 1.00 90.69 70 SER A C 1
ATOM 549 O O . SER A 1 70 ? 6.857 -4.540 -9.682 1.00 90.69 70 SER A O 1
ATOM 551 N N . LEU A 1 71 ? 6.166 -2.750 -8.529 1.00 92.00 71 LEU A N 1
ATOM 552 C CA . LEU A 1 71 ? 6.326 -3.341 -7.195 1.00 92.00 71 LEU A CA 1
ATOM 553 C C . LEU A 1 71 ? 5.081 -4.139 -6.800 1.00 92.00 71 LEU A C 1
ATOM 555 O O . LEU A 1 71 ? 5.183 -5.152 -6.108 1.00 92.00 71 LEU A O 1
ATOM 559 N N . LEU A 1 72 ? 3.919 -3.690 -7.278 1.00 91.44 72 LEU A N 1
ATOM 560 C CA . LEU A 1 72 ? 2.659 -4.417 -7.246 1.00 91.44 72 LEU A CA 1
ATOM 561 C C . LEU A 1 72 ? 2.139 -4.594 -8.665 1.00 91.44 72 LEU A C 1
ATOM 563 O O . LEU A 1 72 ? 2.113 -3.648 -9.445 1.00 91.44 72 LEU A O 1
ATOM 567 N N . LEU A 1 73 ? 1.682 -5.797 -8.979 1.00 89.12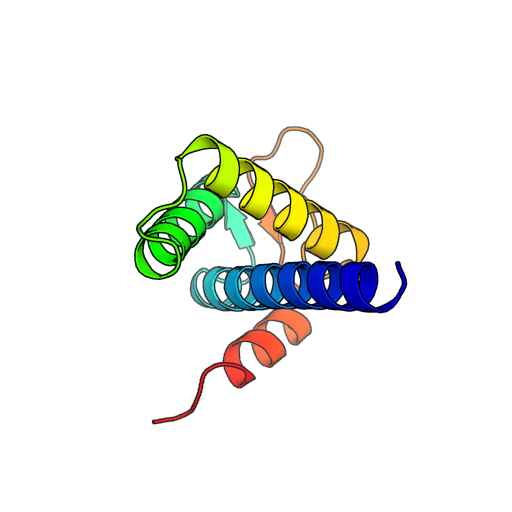 73 LEU A N 1
ATOM 568 C CA . LEU A 1 73 ? 1.053 -6.105 -10.252 1.00 89.12 73 LEU A CA 1
ATOM 569 C C . LEU A 1 73 ? -0.453 -6.281 -10.033 1.00 89.12 73 LEU A C 1
ATOM 571 O O . LEU A 1 73 ? -0.846 -7.155 -9.250 1.00 89.12 73 LEU A O 1
ATOM 575 N N . PRO A 1 74 ? -1.314 -5.473 -10.673 1.00 82.00 74 PRO A N 1
ATOM 576 C CA . PRO A 1 74 ? -2.739 -5.761 -10.696 1.00 82.00 74 PRO A CA 1
ATOM 577 C C . PRO A 1 74 ? -2.961 -7.065 -11.471 1.00 82.00 74 PRO A C 1
ATOM 579 O O . PRO A 1 74 ? -2.401 -7.262 -12.549 1.00 82.00 74 PRO A O 1
ATOM 582 N N . LEU A 1 75 ? -3.754 -7.978 -10.913 1.00 65.62 75 LEU A N 1
ATOM 583 C CA . LEU A 1 75 ? -4.258 -9.117 -11.674 1.00 65.62 75 LEU A CA 1
ATOM 584 C C . LEU A 1 75 ? -5.459 -8.594 -12.463 1.00 65.62 75 LEU A C 1
ATOM 586 O O . LEU A 1 75 ? -6.358 -8.079 -11.821 1.00 65.62 75 LEU A O 1
ATOM 590 N N . GLU A 1 76 ? -5.390 -8.659 -13.798 1.00 57.88 76 GLU A N 1
ATOM 591 C CA . GLU A 1 76 ? -6.396 -8.338 -14.839 1.00 57.88 76 GLU A CA 1
ATOM 592 C C . GLU A 1 76 ? -7.646 -7.511 -14.456 1.00 57.88 76 GLU A C 1
ATOM 594 O O . GLU A 1 76 ? -8.344 -7.794 -13.484 1.00 57.88 76 GLU A O 1
ATOM 599 N N . ASP A 1 77 ? -8.001 -6.540 -15.308 1.00 52.62 77 ASP A N 1
ATOM 600 C CA . ASP A 1 77 ? -9.161 -5.651 -15.146 1.00 52.62 77 ASP A CA 1
ATOM 601 C C . ASP A 1 77 ? -10.426 -6.386 -14.658 1.00 52.62 77 ASP A C 1
ATOM 603 O O . ASP A 1 77 ? -11.062 -7.151 -15.384 1.00 52.62 77 ASP A O 1
ATOM 607 N N . GLY A 1 78 ? -10.788 -6.137 -13.394 1.00 56.97 78 GLY A N 1
ATOM 608 C CA . GLY A 1 78 ? -11.959 -6.711 -12.724 1.00 56.97 78 GLY A CA 1
ATOM 609 C C . GLY A 1 78 ? -11.647 -7.6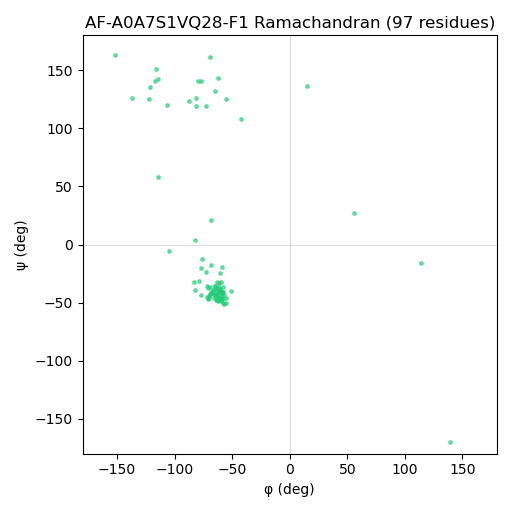53 -11.557 1.00 56.97 78 GLY A C 1
ATOM 610 O O . GLY A 1 78 ? -12.534 -7.906 -10.742 1.00 56.97 78 GLY A O 1
ATOM 611 N N . LEU A 1 79 ? -10.411 -8.140 -11.414 1.00 56.53 79 LEU A N 1
ATOM 612 C CA . LEU A 1 79 ? -10.018 -8.927 -10.247 1.00 56.53 79 LEU A CA 1
ATOM 613 C C . LEU A 1 79 ? -9.534 -8.003 -9.123 1.00 56.53 79 LEU A C 1
ATOM 615 O O . LEU A 1 79 ? -8.574 -7.253 -9.258 1.00 56.53 79 LEU A O 1
ATOM 619 N N . GLU A 1 80 ? -10.167 -8.108 -7.954 1.00 77.75 80 GLU A N 1
ATOM 620 C CA . GLU A 1 80 ? -9.802 -7.378 -6.729 1.00 77.75 80 GLU A CA 1
ATOM 621 C C . GLU A 1 80 ? -8.453 -7.823 -6.136 1.00 77.75 80 GLU A C 1
ATOM 623 O O . GLU A 1 80 ? -8.221 -7.646 -4.944 1.00 77.75 80 GLU A O 1
ATOM 628 N N . PHE A 1 81 ? -7.569 -8.450 -6.913 1.00 75.88 81 PHE A N 1
ATOM 629 C CA . PHE A 1 81 ? -6.343 -9.060 -6.423 1.00 75.88 81 PHE A CA 1
ATOM 630 C C . PHE A 1 81 ? -5.100 -8.346 -6.954 1.00 75.88 81 PHE A C 1
ATOM 632 O O . PHE A 1 81 ? -5.013 -7.951 -8.113 1.00 75.88 81 PHE A O 1
ATOM 639 N N . CYS A 1 82 ? -4.100 -8.245 -6.090 1.00 84.06 82 CYS A N 1
ATOM 640 C CA . CYS A 1 82 ? -2.770 -7.760 -6.409 1.00 84.06 82 CYS A CA 1
ATOM 641 C C . CYS A 1 82 ? -1.755 -8.885 -6.198 1.00 84.06 82 CYS A C 1
ATOM 643 O O . CYS A 1 82 ? -1.940 -9.771 -5.354 1.00 84.06 82 CYS A O 1
ATOM 645 N N . PHE A 1 83 ? -0.673 -8.823 -6.965 1.00 89.75 83 PHE A N 1
ATOM 646 C CA . PHE A 1 83 ? 0.478 -9.700 -6.848 1.00 89.75 83 PHE A CA 1
ATOM 647 C C . PHE A 1 83 ? 1.728 -8.893 -6.483 1.00 89.75 83 PHE A C 1
ATOM 649 O O . PHE A 1 83 ? 1.942 -7.796 -6.998 1.00 89.75 83 PHE A O 1
ATOM 656 N N . MET A 1 84 ? 2.561 -9.449 -5.609 1.00 92.31 84 MET A N 1
ATOM 657 C CA . MET A 1 84 ? 3.875 -8.918 -5.260 1.00 92.31 84 MET A CA 1
ATOM 658 C C . MET A 1 84 ? 4.924 -9.984 -5.563 1.00 92.31 84 MET A C 1
ATOM 660 O O . MET A 1 84 ? 4.832 -11.102 -5.063 1.00 92.31 84 MET A O 1
ATOM 664 N N . HIS A 1 85 ? 5.933 -9.634 -6.362 1.00 91.75 85 HIS A N 1
ATOM 665 C CA . HIS A 1 85 ? 7.042 -10.541 -6.656 1.00 91.75 85 HIS A CA 1
ATOM 666 C C . HIS A 1 85 ? 7.832 -10.904 -5.393 1.00 91.75 85 HIS A C 1
ATOM 668 O O . HIS A 1 85 ? 8.125 -10.029 -4.580 1.00 91.75 85 HIS A O 1
ATOM 674 N N . ASP A 1 86 ? 8.304 -12.149 -5.303 1.00 89.56 86 ASP A N 1
ATOM 675 C CA . ASP A 1 86 ? 9.068 -12.675 -4.160 1.00 89.56 86 ASP A CA 1
ATOM 676 C C . ASP A 1 86 ? 10.253 -11.788 -3.752 1.00 89.56 86 ASP A C 1
ATOM 678 O O . ASP A 1 86 ? 10.492 -11.569 -2.569 1.00 89.56 86 ASP A O 1
ATOM 682 N N . ARG A 1 87 ? 10.986 -11.220 -4.723 1.00 91.06 87 ARG A N 1
ATOM 683 C CA . ARG A 1 87 ? 12.101 -10.300 -4.429 1.00 91.06 87 ARG A CA 1
ATOM 684 C C . ARG A 1 87 ? 11.626 -8.995 -3.797 1.00 91.06 87 ARG A C 1
ATOM 686 O O . ARG A 1 87 ? 12.265 -8.507 -2.874 1.00 91.06 87 ARG A O 1
ATOM 693 N N . VAL A 1 88 ? 10.509 -8.445 -4.274 1.00 91.88 88 VAL A N 1
ATOM 694 C CA . VAL A 1 88 ? 9.900 -7.241 -3.689 1.00 91.88 88 VAL A CA 1
ATOM 695 C C . VAL A 1 88 ? 9.407 -7.554 -2.278 1.00 91.88 88 VAL A C 1
ATOM 697 O O . VAL A 1 88 ? 9.665 -6.781 -1.359 1.00 91.88 88 VAL A O 1
ATOM 700 N N . GLN A 1 89 ? 8.784 -8.720 -2.091 1.00 91.12 89 GLN A N 1
ATOM 701 C CA . GLN A 1 89 ? 8.322 -9.192 -0.790 1.00 91.12 89 GLN A CA 1
ATOM 702 C C . GLN A 1 89 ? 9.482 -9.362 0.199 1.00 91.12 89 GLN A C 1
ATOM 704 O O . GLN A 1 89 ? 9.407 -8.871 1.324 1.00 91.12 89 GLN A O 1
ATOM 709 N N . GLN A 1 90 ? 10.576 -10.003 -0.219 1.00 90.38 90 GLN A N 1
ATOM 710 C CA . GLN A 1 90 ? 11.769 -10.174 0.608 1.00 90.38 90 GLN A CA 1
ATOM 711 C C . GLN A 1 90 ? 12.374 -8.821 0.998 1.00 90.38 90 GLN A C 1
ATOM 713 O O . GLN A 1 90 ? 12.626 -8.581 2.179 1.00 90.38 90 GLN A O 1
ATOM 718 N N . CYS A 1 91 ? 12.548 -7.911 0.034 1.00 90.94 91 CYS A N 1
ATOM 719 C CA . CYS A 1 91 ? 13.041 -6.566 0.318 1.00 90.94 91 CYS A CA 1
ATOM 720 C C . CYS A 1 91 ? 12.129 -5.825 1.305 1.00 90.94 91 CYS A C 1
ATOM 722 O O . CYS A 1 91 ? 12.625 -5.183 2.224 1.00 90.94 91 CYS A O 1
ATOM 724 N N . ALA A 1 92 ? 10.807 -5.930 1.157 1.00 91.00 92 ALA A N 1
ATOM 725 C CA . ALA A 1 92 ? 9.851 -5.309 2.069 1.00 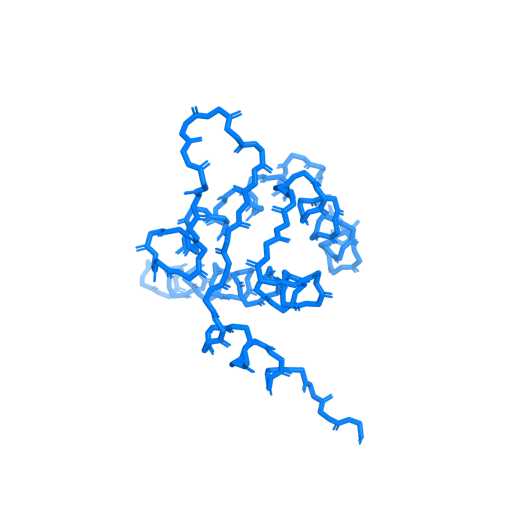91.00 92 ALA A CA 1
ATOM 726 C C . ALA A 1 92 ? 9.924 -5.894 3.493 1.00 91.00 92 ALA A C 1
ATOM 728 O O . ALA A 1 92 ? 9.860 -5.139 4.461 1.00 91.00 92 ALA A O 1
ATOM 729 N N . TYR A 1 93 ? 10.131 -7.206 3.645 1.00 85.69 93 TYR A N 1
ATOM 730 C CA . TYR A 1 93 ? 10.362 -7.825 4.956 1.00 85.69 93 TYR A CA 1
ATOM 731 C C . TYR A 1 93 ? 11.639 -7.318 5.631 1.00 85.69 93 TYR A C 1
ATOM 733 O O . TYR A 1 93 ? 11.643 -7.046 6.830 1.00 85.69 93 TYR A O 1
ATOM 741 N N . GLU A 1 94 ? 12.719 -7.156 4.868 1.00 88.00 94 GLU A N 1
ATOM 742 C CA . GLU A 1 94 ? 14.000 -6.661 5.382 1.00 88.00 94 GLU A CA 1
ATOM 743 C C . GLU A 1 94 ? 13.948 -5.180 5.805 1.00 88.00 94 GLU A C 1
ATOM 745 O O . GLU A 1 94 ? 14.790 -4.731 6.582 1.00 88.00 94 GLU A O 1
ATOM 750 N N . MET A 1 95 ? 12.943 -4.421 5.349 1.00 84.81 95 MET A N 1
ATOM 751 C CA . MET A 1 95 ? 12.724 -3.028 5.757 1.00 84.81 95 MET A CA 1
ATOM 752 C C . MET A 1 95 ? 12.121 -2.876 7.158 1.00 84.81 95 MET A C 1
ATOM 754 O O . MET A 1 95 ? 12.085 -1.747 7.668 1.00 84.81 95 MET A O 1
ATOM 758 N N . VAL A 1 96 ? 11.618 -3.959 7.758 1.00 79.38 96 VAL A N 1
ATOM 759 C CA . VAL A 1 96 ? 11.114 -3.967 9.134 1.00 79.38 96 VAL A CA 1
ATOM 760 C C . VAL A 1 96 ? 12.309 -4.099 10.082 1.00 79.38 96 VAL A C 1
ATOM 762 O O . VAL A 1 96 ? 13.097 -5.034 9.925 1.00 79.38 96 VAL A O 1
ATOM 765 N N . PRO A 1 97 ? 12.482 -3.193 11.064 1.00 72.25 97 PRO A N 1
ATOM 766 C CA . PRO A 1 97 ? 13.569 -3.303 12.029 1.00 72.25 97 PRO A CA 1
ATOM 767 C C . PRO A 1 97 ? 13.522 -4.667 12.726 1.00 72.25 97 PRO A C 1
ATOM 769 O O . PRO A 1 97 ? 12.495 -5.034 13.296 1.00 72.25 97 PRO A O 1
ATOM 772 N N . LYS A 1 98 ? 14.626 -5.420 12.680 1.00 66.56 98 LYS A N 1
ATOM 773 C CA . LYS A 1 98 ? 14.769 -6.639 13.482 1.00 66.56 98 LYS A CA 1
ATOM 774 C C . LYS A 1 98 ? 14.964 -6.205 14.936 1.00 66.56 98 LYS A C 1
ATOM 776 O O . LYS A 1 98 ? 15.891 -5.448 15.216 1.00 66.56 98 LYS A O 1
ATOM 781 N N . SER A 1 99 ? 14.036 -6.622 15.794 1.00 47.28 99 SER A N 1
ATOM 782 C CA . SER A 1 99 ? 14.054 -6.437 17.252 1.00 47.28 99 SER A CA 1
ATOM 783 C C . SER A 1 99 ? 15.342 -6.935 17.888 1.00 47.28 99 SER A C 1
ATOM 785 O O . SER A 1 99 ? 15.774 -8.036 17.472 1.00 47.28 99 SER A O 1
#

Secondary structure (DSSP, 8-state):
-HHHHHHHHHHHHHHHHHHHHHHHHH-SEEEHHHHHHHHHHHHHHH-TTS-HHHHHHHHHHHHHHHHHTTSSEE-STT--EEE--HHHHHHHHHTSPP-

Solvent-accessible surface area (backbone atoms only — not comparable to full-atom values): 5510 Å² total; per-residue (Å²): 112,68,74,59,50,54,56,50,53,52,49,46,54,52,46,30,49,56,46,44,35,55,41,35,74,72,41,52,62,44,46,50,65,60,48,50,53,53,47,50,58,52,45,47,73,76,43,74,84,62,55,74,65,60,54,48,54,51,48,50,54,20,51,50,54,30,39,77,67,66,51,33,43,76,44,63,99,87,50,65,35,35,33,35,50,68,70,54,32,52,54,28,55,69,70,52,82,83,129

Nearest PDB structures (foldseek):
  3euh-assembly1_D  TM=6.135E-01  e=8.980E-02  Escherichia coli
  3euh-assembly1_E  TM=6.236E-01  e=1.421E-01  Escherichia coli
  8s0d-assembly1_D  TM=5.035E-01  e=1.236E+00  Homo sapiens
  7jk5-assembly1_A  TM=5.572E-01  e=2.541E+00  Drosophila melanogaster
  8s0f-assembly1_C  TM=5.496E-01  e=1.955E+00  Homo sapiens

Sequence (99 aa):
VLASIDAQVYKVQTNVRSLLVIAAHIGFRFRKDVLATLVLAEYRKVYQEEDSSALHERLELALNAAVDASLLLPLEDGLEFCFMHDRVQQCAYEMVPKS

Organism: NCBI:txid210454